Protein AF-A0A2S2PNB1-F1 (afdb_monomer_lite)

Radius of gyration: 22.17 Å; chains: 1; bounding box: 58×46×63 Å

Secondary structure (DSSP, 8-state):
---------HHHHHHHHHHHHHHHHHHHHHHHHHHHHHHTT--HHHHHHHHHHHHHHHHHHHHHHHHHHHHH--HHHHHHHHHHHHHHHHHHGGGPPPP------EEEEESEEEEE-------THHHHHHHH--

pLDDT: mean 72.65, std 14.0, range [42.03, 91.38]

Foldseek 3Di:
DDDDPDPDDPVCVVVVVVVVVVVVVVVVCVVCVLVVCVVLQDDSVVVVVLVVVLVVVVVVVVVVVVVVCVVVVVVPVVVVQLVVLLVVLVVVVVVDDRDPNPQVQPQDDDPDGDTDGPDPDDPCVSSVSSRVRD

InterPro domains:
  IPR011701 Major facilitator superfamily [PF07690] (19-100)
  IPR036259 MFS transporter superfamily [G3DSA:1.20.1250.20] (8-111)
  IPR036259 MFS transporter superfamily [SSF103473] (8-96)
  IPR051717 Major facilitator superfamily MFSD6 [PTHR16172] (7-111)

Organism: Schizaphis graminum (NCBI:txid13262)

Sequence (134 aa):
MFPIHIRINKRTLRMKFHYFLYMGGVASVQGFAPTIAKQLGYSPMVVGSVFTYLSMLSFFVKPIIGIIVDKFRVKRIMFLACVLLCGLTAFALKFVQKIPTEAVANLSCNTTTELHICSINDDIRWVLYYFLLA

Structure (mmCIF, N/CA/C/O backbone):
data_AF-A0A2S2PNB1-F1
#
_entry.id   AF-A0A2S2PNB1-F1
#
loop_
_atom_site.group_PDB
_atom_site.id
_atom_site.type_symbol
_atom_site.label_atom_id
_atom_site.label_alt_id
_atom_site.label_comp_id
_atom_site.label_asym_id
_atom_site.label_entity_id
_atom_site.label_seq_id
_atom_site.pdbx_PDB_ins_code
_atom_site.Cartn_x
_atom_site.Cartn_y
_atom_site.Cartn_z
_atom_site.occupancy
_atom_site.B_iso_or_equiv
_atom_site.auth_seq_id
_atom_site.auth_comp_id
_atom_site.auth_asym_id
_atom_site.auth_atom_id
_atom_site.pdbx_PDB_model_num
ATOM 1 N N . MET A 1 1 ? -15.253 -33.077 26.182 1.00 57.03 1 MET A N 1
ATOM 2 C CA . MET A 1 1 ? -15.612 -32.191 25.054 1.00 57.03 1 MET A CA 1
ATOM 3 C C . MET A 1 1 ? -16.296 -30.967 25.648 1.00 57.03 1 MET A C 1
ATOM 5 O O . MET A 1 1 ? -17.444 -31.063 26.052 1.00 57.03 1 MET A O 1
ATOM 9 N N . PHE A 1 2 ? -15.555 -29.877 25.871 1.00 45.38 2 PHE A N 1
ATOM 10 C CA . PHE A 1 2 ? -16.099 -28.693 26.545 1.00 45.38 2 PHE A CA 1
ATOM 11 C C . PHE A 1 2 ? -17.109 -27.985 25.627 1.00 45.38 2 PHE A C 1
ATOM 13 O O . PHE A 1 2 ? -16.770 -27.720 24.471 1.00 45.38 2 PHE A O 1
ATOM 20 N N . PRO A 1 3 ? -18.336 -27.691 26.094 1.00 62.16 3 PRO A N 1
ATOM 21 C CA . PRO A 1 3 ? -19.336 -27.018 25.279 1.00 62.16 3 PRO A CA 1
ATOM 22 C C . PRO A 1 3 ? -18.912 -25.563 25.074 1.00 62.16 3 PRO A C 1
ATOM 24 O O . PRO A 1 3 ? -18.928 -24.745 25.993 1.00 62.16 3 PRO A O 1
ATOM 27 N N . ILE A 1 4 ? -18.508 -25.238 23.850 1.00 70.06 4 ILE A N 1
ATOM 28 C CA . ILE A 1 4 ? -18.128 -23.884 23.465 1.00 70.06 4 ILE A CA 1
ATOM 29 C C . ILE A 1 4 ? -19.417 -23.068 23.291 1.00 70.06 4 ILE A C 1
ATOM 31 O O . ILE A 1 4 ? -20.074 -23.115 22.252 1.00 70.06 4 ILE A O 1
ATOM 35 N N . HIS A 1 5 ? -19.789 -22.299 24.314 1.00 60.44 5 HIS A N 1
ATOM 36 C CA . HIS A 1 5 ? -20.821 -21.267 24.199 1.00 60.44 5 HIS A CA 1
ATOM 37 C C . HIS A 1 5 ? -20.258 -20.064 23.420 1.00 60.44 5 HIS A C 1
ATOM 39 O O . HIS A 1 5 ? -19.655 -19.149 23.983 1.00 60.44 5 HIS A O 1
ATOM 45 N N . ILE A 1 6 ? -20.441 -20.058 22.098 1.00 71.88 6 ILE A N 1
ATOM 46 C CA . ILE A 1 6 ? -20.056 -18.946 21.217 1.00 71.88 6 ILE A CA 1
ATOM 47 C C . ILE A 1 6 ? -21.040 -17.774 21.394 1.00 71.88 6 ILE A C 1
ATOM 49 O O . ILE A 1 6 ? -22.100 -17.701 20.774 1.00 71.88 6 ILE A O 1
ATOM 53 N N . ARG A 1 7 ? -20.679 -16.806 22.246 1.00 72.12 7 ARG A N 1
ATOM 54 C CA . ARG A 1 7 ? -21.352 -15.496 22.335 1.00 72.12 7 ARG A CA 1
ATOM 55 C C . ARG A 1 7 ? -20.757 -14.545 21.289 1.00 72.12 7 ARG A C 1
ATOM 57 O O . ARG A 1 7 ? -19.764 -13.864 21.536 1.00 72.12 7 ARG A O 1
ATOM 64 N N . ILE A 1 8 ? -21.351 -14.499 20.094 1.00 76.75 8 ILE A N 1
ATOM 65 C CA . ILE A 1 8 ? -20.874 -13.640 18.994 1.00 76.75 8 ILE A CA 1
ATOM 66 C C . ILE A 1 8 ? -21.307 -12.195 19.232 1.00 76.75 8 ILE A C 1
ATOM 68 O O . ILE A 1 8 ? -22.484 -11.849 19.119 1.00 76.75 8 ILE A O 1
ATOM 72 N N . ASN A 1 9 ? -20.342 -11.316 19.489 1.00 79.81 9 ASN A N 1
ATOM 73 C CA . ASN A 1 9 ? -20.599 -9.884 19.516 1.00 79.81 9 ASN A CA 1
ATOM 74 C C . ASN A 1 9 ? -20.713 -9.342 18.078 1.00 79.81 9 ASN A C 1
ATOM 76 O O . ASN A 1 9 ? -19.711 -9.086 17.404 1.00 79.81 9 ASN A O 1
ATOM 80 N N . LYS A 1 10 ? -21.952 -9.153 17.600 1.00 77.44 10 LYS A N 1
ATOM 81 C CA . LYS A 1 10 ? -22.243 -8.673 16.234 1.00 77.44 10 LYS A CA 1
ATOM 82 C C . LYS A 1 10 ? -21.616 -7.302 15.931 1.00 77.44 10 LYS A C 1
ATOM 84 O O . LYS A 1 10 ? -21.363 -6.993 14.767 1.00 77.44 10 LYS A O 1
ATOM 89 N N . ARG A 1 11 ? -21.321 -6.489 16.957 1.00 76.62 11 ARG A N 1
ATOM 90 C CA . ARG A 1 11 ? -20.719 -5.153 16.805 1.00 76.62 11 ARG A CA 1
ATOM 91 C C . ARG A 1 11 ? -19.257 -5.220 16.358 1.00 76.62 11 ARG A C 1
ATOM 93 O O . ARG A 1 11 ? -18.854 -4.488 15.460 1.00 76.62 11 ARG A O 1
ATOM 100 N N . THR A 1 12 ? -18.473 -6.115 16.952 1.00 77.50 12 THR A N 1
ATOM 101 C CA . THR A 1 12 ? -17.058 -6.337 16.610 1.00 77.50 12 THR A CA 1
ATOM 102 C C . THR A 1 12 ? -16.876 -7.278 15.423 1.00 77.50 12 THR A C 1
ATOM 104 O O . THR A 1 12 ? -15.833 -7.233 14.770 1.00 77.50 12 THR A O 1
ATOM 107 N N . LEU A 1 13 ? -17.894 -8.081 15.096 1.00 84.38 13 LEU A N 1
ATOM 108 C CA . LEU A 1 13 ? -17.877 -8.993 13.950 1.00 84.38 13 LEU A CA 1
ATOM 109 C C . LEU A 1 13 ? -17.620 -8.258 12.626 1.00 84.38 13 LEU A C 1
ATOM 111 O O . LEU A 1 13 ? -16.801 -8.701 11.827 1.00 84.38 13 LEU A O 1
ATOM 115 N N . ARG A 1 14 ? -18.256 -7.096 12.422 1.00 80.69 14 ARG A N 1
ATOM 116 C CA . ARG A 1 14 ? -18.107 -6.309 11.187 1.00 80.69 14 ARG A CA 1
ATOM 117 C C . ARG A 1 14 ? -16.671 -5.820 10.969 1.00 80.69 14 ARG A C 1
ATOM 119 O O . ARG A 1 14 ? -16.162 -5.922 9.859 1.00 80.69 14 ARG A O 1
ATOM 126 N N . MET A 1 15 ? -16.008 -5.331 12.022 1.00 82.31 15 MET A N 1
ATOM 127 C CA . MET A 1 15 ? -14.607 -4.896 11.920 1.00 82.31 15 MET A CA 1
ATOM 128 C C . MET A 1 15 ? -13.656 -6.073 11.691 1.00 82.31 15 MET A C 1
ATOM 130 O O . MET A 1 15 ? -12.745 -5.962 10.876 1.00 82.31 15 MET A O 1
ATOM 134 N N . LYS A 1 16 ? -13.892 -7.216 12.349 1.00 85.50 16 LYS A N 1
ATOM 135 C CA . LYS A 1 16 ? -13.096 -8.436 12.134 1.00 85.50 16 LYS A CA 1
ATOM 136 C C . LYS A 1 16 ? -13.205 -8.945 10.699 1.00 85.50 16 LYS A C 1
ATOM 138 O O . LYS A 1 16 ? -12.192 -9.290 10.103 1.00 85.50 16 LYS A O 1
ATOM 143 N N . PHE A 1 17 ? -14.414 -8.955 10.145 1.00 89.44 17 PHE A N 1
ATOM 144 C CA . PHE A 1 17 ? -14.647 -9.386 8.771 1.00 89.44 17 PHE A CA 1
ATOM 145 C C . PHE A 1 17 ? -13.940 -8.482 7.757 1.00 89.44 17 PHE A C 1
ATOM 147 O O . PHE A 1 17 ? -13.259 -8.977 6.865 1.00 89.44 17 PHE A O 1
ATOM 154 N N . HIS A 1 18 ? -14.030 -7.159 7.930 1.00 87.12 18 HIS A N 1
ATOM 155 C CA . HIS A 1 18 ? -13.305 -6.233 7.064 1.00 87.12 18 HIS A CA 1
ATOM 156 C C . HIS A 1 18 ? -11.788 -6.440 7.149 1.00 87.12 18 HIS A C 1
ATOM 158 O O . HIS A 1 18 ? -11.127 -6.508 6.121 1.00 87.12 18 HIS A O 1
ATOM 164 N N . TYR A 1 19 ? -11.241 -6.584 8.359 1.00 86.50 19 TYR A N 1
ATOM 165 C CA . TYR A 1 19 ? -9.810 -6.826 8.546 1.00 86.50 19 TYR A CA 1
ATOM 166 C C . TYR A 1 19 ? -9.355 -8.129 7.876 1.00 86.50 19 TYR A C 1
ATOM 168 O O . TYR A 1 19 ? -8.307 -8.157 7.238 1.00 86.50 19 TYR A O 1
ATOM 176 N N . PHE A 1 20 ? -10.165 -9.187 7.976 1.00 91.38 20 PHE A N 1
ATOM 177 C CA . PHE A 1 20 ? -9.910 -10.461 7.310 1.00 91.38 20 PHE A CA 1
ATOM 178 C C . PHE 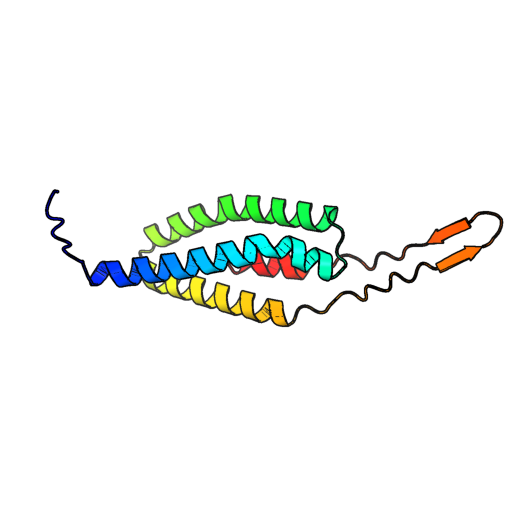A 1 20 ? -9.869 -10.313 5.784 1.00 91.38 20 PHE A C 1
ATOM 180 O O . PHE A 1 20 ? -8.901 -10.739 5.159 1.00 91.38 20 PHE A O 1
ATOM 187 N N . LEU A 1 21 ? -10.875 -9.662 5.191 1.00 90.06 21 LEU A N 1
ATOM 188 C CA . LEU A 1 21 ? -10.913 -9.427 3.745 1.00 90.06 21 LEU A CA 1
ATOM 189 C C . LEU A 1 21 ? -9.758 -8.538 3.272 1.00 90.06 21 LEU A C 1
ATOM 191 O O . LEU A 1 21 ? -9.128 -8.844 2.263 1.00 90.06 21 LEU A O 1
ATOM 195 N N . TYR A 1 22 ? -9.463 -7.463 4.006 1.00 85.06 22 TYR A N 1
ATOM 196 C CA . TYR A 1 22 ? -8.385 -6.539 3.670 1.00 85.06 22 TYR A CA 1
ATOM 197 C C . TYR A 1 22 ? -7.021 -7.234 3.703 1.00 85.06 22 TYR A C 1
ATOM 199 O O . TYR A 1 22 ? -6.288 -7.190 2.719 1.00 85.06 22 TYR A O 1
ATOM 207 N N . MET A 1 23 ? -6.698 -7.933 4.795 1.00 85.44 23 MET A N 1
ATOM 208 C CA . MET A 1 23 ? -5.420 -8.639 4.913 1.00 85.44 23 MET A CA 1
ATOM 209 C C . MET A 1 23 ? -5.307 -9.807 3.931 1.00 85.44 23 MET A C 1
ATOM 211 O O . MET A 1 23 ? -4.232 -10.018 3.376 1.00 85.44 23 MET A O 1
ATOM 215 N N . GLY A 1 24 ? -6.405 -10.522 3.661 1.00 88.06 24 GLY A N 1
ATOM 216 C CA . GLY A 1 24 ? -6.437 -11.559 2.628 1.00 88.06 24 GLY A CA 1
ATOM 217 C C . GLY A 1 24 ? -6.145 -10.998 1.233 1.00 88.06 24 GLY A C 1
ATOM 218 O O . GLY A 1 24 ? -5.322 -11.548 0.501 1.00 88.06 24 GLY A O 1
ATOM 219 N N . GLY A 1 25 ? -6.754 -9.857 0.892 1.00 85.19 25 GLY A N 1
ATOM 220 C CA . GLY A 1 25 ? -6.496 -9.150 -0.362 1.00 85.19 25 GLY A CA 1
ATOM 221 C C . GLY A 1 25 ? -5.047 -8.675 -0.476 1.00 85.19 25 GLY A C 1
ATOM 222 O O . GLY A 1 25 ? -4.366 -9.014 -1.442 1.00 85.19 25 GLY A O 1
ATOM 223 N N . VAL A 1 26 ? -4.542 -7.959 0.532 1.00 82.25 26 VAL A N 1
ATOM 224 C CA . VAL A 1 26 ? -3.165 -7.437 0.542 1.00 82.25 26 VAL A CA 1
ATOM 225 C C . VAL A 1 26 ? -2.136 -8.560 0.425 1.00 82.25 26 VAL A C 1
ATOM 227 O O . VAL A 1 26 ? -1.229 -8.457 -0.398 1.00 82.25 26 VAL A O 1
ATOM 230 N N . ALA A 1 27 ? -2.294 -9.651 1.182 1.00 84.38 27 ALA A N 1
ATOM 231 C CA . ALA A 1 27 ? -1.368 -10.782 1.134 1.00 84.38 27 ALA A CA 1
ATOM 232 C C . ALA A 1 27 ? -1.292 -11.406 -0.267 1.00 84.38 27 ALA A C 1
ATOM 234 O O . ALA A 1 27 ? -0.200 -11.700 -0.754 1.00 84.38 27 ALA A O 1
ATOM 235 N N . SER A 1 28 ? -2.439 -11.555 -0.938 1.00 84.94 28 SER A N 1
ATOM 236 C CA . SER A 1 28 ? -2.475 -12.088 -2.302 1.00 84.94 28 SER A CA 1
ATOM 237 C C . SER A 1 28 ? -1.755 -11.171 -3.297 1.00 84.94 28 SER A C 1
ATOM 239 O O . SER A 1 28 ? -0.892 -11.628 -4.043 1.00 84.94 28 SER A O 1
ATOM 241 N N . VAL A 1 29 ? -2.029 -9.864 -3.264 1.00 80.56 29 VAL A N 1
ATOM 242 C CA . VAL A 1 29 ? -1.404 -8.899 -4.179 1.00 80.56 29 VAL A CA 1
ATOM 243 C C . VAL A 1 29 ? 0.098 -8.810 -3.929 1.00 80.56 29 VAL A C 1
ATOM 245 O O . VAL A 1 29 ? 0.878 -8.883 -4.873 1.00 80.56 29 VAL A O 1
ATOM 248 N N . GLN A 1 30 ? 0.520 -8.706 -2.668 1.00 80.00 30 GLN A N 1
ATOM 249 C CA . GLN A 1 30 ? 1.929 -8.553 -2.312 1.00 80.00 30 GLN A CA 1
ATOM 250 C C . GLN A 1 30 ? 2.759 -9.802 -2.652 1.00 80.00 30 GLN A C 1
ATOM 252 O O . GLN A 1 30 ? 3.918 -9.666 -3.040 1.00 80.00 30 GLN A O 1
ATOM 257 N N . GLY A 1 31 ? 2.168 -11.001 -2.578 1.00 82.44 31 GLY A N 1
ATOM 258 C CA . GLY A 1 31 ? 2.829 -12.250 -2.969 1.00 82.44 31 GLY A CA 1
ATOM 259 C C . GLY A 1 31 ? 3.054 -12.389 -4.479 1.00 82.44 31 GLY A C 1
ATOM 260 O O . GLY A 1 31 ? 4.103 -12.874 -4.900 1.00 82.44 31 GLY A O 1
ATOM 261 N N . PHE A 1 32 ? 2.104 -11.933 -5.303 1.00 83.81 32 PHE A N 1
ATOM 262 C CA . PHE A 1 32 ? 2.195 -12.029 -6.769 1.00 83.81 32 PHE A CA 1
ATOM 263 C C . PHE A 1 32 ? 2.754 -10.769 -7.447 1.00 83.81 32 PHE A C 1
ATOM 265 O O . PHE A 1 32 ? 3.083 -10.795 -8.629 1.00 83.81 32 PHE A O 1
ATOM 272 N N . ALA A 1 33 ? 2.917 -9.657 -6.733 1.00 79.50 33 ALA A N 1
ATOM 273 C CA . ALA A 1 33 ? 3.481 -8.438 -7.304 1.00 79.50 33 ALA A CA 1
ATOM 274 C C . ALA A 1 33 ? 4.872 -8.617 -7.965 1.00 79.50 33 ALA A C 1
ATOM 276 O O . ALA A 1 33 ? 5.039 -8.135 -9.089 1.00 79.50 33 ALA A O 1
ATOM 277 N N . PRO A 1 34 ? 5.860 -9.329 -7.376 1.00 78.00 34 PRO A N 1
ATOM 278 C CA . PRO A 1 34 ? 7.157 -9.522 -8.031 1.00 78.00 34 PRO A CA 1
ATOM 279 C C . PRO A 1 34 ? 7.075 -10.419 -9.275 1.00 78.00 34 PRO A C 1
ATOM 281 O O . PRO A 1 34 ? 7.824 -10.212 -10.231 1.00 78.00 34 PRO A O 1
ATOM 284 N N . THR A 1 35 ? 6.156 -11.390 -9.311 1.00 82.69 35 THR A N 1
ATOM 285 C CA . THR A 1 35 ? 5.969 -12.237 -10.498 1.00 82.69 35 THR A CA 1
ATOM 286 C C . THR A 1 35 ? 5.297 -11.463 -11.628 1.00 82.69 35 THR A C 1
ATOM 288 O O . THR A 1 35 ? 5.739 -11.569 -12.771 1.00 82.69 35 THR A O 1
ATOM 291 N N . ILE A 1 36 ? 4.316 -10.612 -11.314 1.00 79.31 36 ILE A N 1
ATOM 292 C CA . ILE A 1 36 ? 3.680 -9.705 -12.281 1.00 79.31 36 ILE A CA 1
ATOM 293 C C . ILE A 1 36 ? 4.705 -8.707 -12.841 1.00 79.31 36 ILE A C 1
ATOM 295 O O . ILE A 1 36 ? 4.767 -8.511 -14.053 1.00 79.31 36 ILE A O 1
ATOM 299 N N . ALA A 1 37 ? 5.558 -8.125 -11.991 1.00 75.69 37 ALA A N 1
ATOM 300 C CA . ALA A 1 37 ? 6.624 -7.219 -12.425 1.00 75.69 37 ALA A CA 1
ATOM 301 C C . ALA A 1 37 ? 7.612 -7.903 -13.385 1.00 75.69 37 ALA A C 1
ATOM 303 O O . ALA A 1 37 ? 7.999 -7.325 -14.401 1.00 75.69 37 ALA A O 1
ATOM 304 N N . LYS A 1 38 ? 7.953 -9.170 -13.126 1.00 75.56 38 LYS A N 1
ATOM 305 C CA . LYS A 1 38 ? 8.781 -9.968 -14.038 1.00 75.56 38 LYS A CA 1
ATOM 306 C C . LYS A 1 38 ? 8.090 -10.208 -15.385 1.00 75.56 38 LYS A C 1
ATOM 308 O O . LYS A 1 38 ? 8.736 -10.107 -16.421 1.00 75.56 38 LYS A O 1
ATOM 313 N N . GLN A 1 39 ? 6.784 -10.491 -15.389 1.00 79.81 39 GLN A N 1
ATOM 314 C CA . GLN A 1 39 ? 6.003 -10.656 -16.627 1.00 79.81 39 GLN A CA 1
ATOM 315 C C . GLN A 1 39 ? 5.875 -9.359 -17.444 1.00 79.81 39 GLN A C 1
ATOM 317 O O . GLN A 1 39 ? 5.588 -9.420 -18.635 1.00 79.81 39 GLN A O 1
ATOM 322 N N . LEU A 1 40 ? 6.083 -8.199 -16.818 1.00 71.12 40 LEU A N 1
ATOM 323 C CA . LEU A 1 40 ? 6.092 -6.882 -17.461 1.00 71.12 40 LEU A CA 1
ATOM 324 C C . LEU A 1 40 ? 7.461 -6.501 -18.057 1.00 71.12 40 LEU A C 1
ATOM 326 O O . LEU A 1 40 ? 7.557 -5.451 -18.683 1.00 71.12 40 LEU A O 1
ATOM 330 N N . GLY A 1 41 ? 8.497 -7.330 -17.876 1.00 69.94 41 GLY A N 1
ATOM 331 C CA . GLY A 1 41 ? 9.843 -7.092 -18.411 1.00 69.94 41 GLY A CA 1
ATOM 332 C C . GLY A 1 41 ? 10.783 -6.313 -17.483 1.00 69.94 41 GLY A C 1
ATOM 333 O O . GLY A 1 41 ? 11.883 -5.965 -17.901 1.00 69.94 41 GLY A O 1
ATOM 334 N N . TYR A 1 42 ? 10.397 -6.053 -16.228 1.00 71.19 42 TYR A N 1
ATOM 335 C CA . TYR A 1 42 ? 11.257 -5.343 -15.275 1.00 71.19 42 TYR A CA 1
ATOM 336 C C . TYR A 1 42 ? 12.399 -6.222 -14.744 1.00 71.19 42 TYR A C 1
ATOM 338 O O . TYR A 1 42 ? 12.218 -7.404 -14.435 1.00 71.19 42 TYR A O 1
ATOM 346 N N . SER A 1 43 ? 13.574 -5.611 -14.559 1.00 77.62 43 SER A N 1
ATOM 347 C CA . SER A 1 43 ? 14.740 -6.266 -13.957 1.00 77.62 43 SER A CA 1
ATOM 348 C C . SER A 1 43 ? 14.509 -6.593 -12.469 1.00 77.62 43 SER A C 1
ATOM 350 O O . SER A 1 43 ? 14.039 -5.734 -11.715 1.00 77.62 43 SER A O 1
ATOM 352 N N . PRO A 1 44 ? 14.891 -7.795 -11.988 1.00 76.31 44 PRO A N 1
ATOM 353 C CA . PRO A 1 44 ? 14.671 -8.206 -10.599 1.00 76.31 44 PRO A CA 1
ATOM 354 C C . PRO A 1 44 ? 15.412 -7.332 -9.573 1.00 76.31 44 PRO A C 1
ATOM 356 O O . PRO A 1 44 ? 14.925 -7.171 -8.455 1.00 76.31 44 PRO A O 1
ATOM 359 N N . MET A 1 45 ? 16.552 -6.736 -9.941 1.00 77.62 45 MET A N 1
ATOM 360 C CA . MET A 1 45 ? 17.317 -5.845 -9.054 1.00 77.62 45 MET A CA 1
ATOM 361 C C . MET A 1 45 ? 16.580 -4.527 -8.782 1.00 77.62 45 MET A C 1
ATOM 363 O O . MET A 1 45 ? 16.551 -4.054 -7.643 1.00 77.62 45 MET A O 1
ATOM 367 N N . VAL A 1 46 ? 15.934 -3.963 -9.808 1.00 74.69 46 VAL A N 1
ATOM 368 C CA . VAL A 1 46 ? 15.145 -2.727 -9.689 1.00 74.69 46 VAL A CA 1
ATOM 369 C C . VAL A 1 46 ? 13.901 -2.997 -8.847 1.00 74.69 46 VAL A C 1
ATOM 371 O O . VAL A 1 46 ? 13.640 -2.286 -7.877 1.00 74.69 46 VAL A O 1
ATOM 374 N N . VAL A 1 47 ? 13.191 -4.091 -9.141 1.00 78.00 47 VAL A N 1
ATOM 375 C CA . VAL A 1 47 ? 12.013 -4.515 -8.372 1.00 78.00 47 VAL A CA 1
ATOM 376 C C . VAL A 1 47 ? 12.375 -4.722 -6.895 1.00 78.00 47 VAL A C 1
ATOM 378 O O . VAL A 1 47 ? 11.731 -4.143 -6.022 1.00 78.00 47 VAL A O 1
ATOM 381 N N . GLY A 1 48 ? 13.438 -5.473 -6.593 1.00 80.50 48 GLY A N 1
ATOM 382 C CA . GLY A 1 48 ? 13.872 -5.732 -5.213 1.00 80.50 48 GLY A CA 1
ATOM 383 C C . GLY A 1 48 ? 14.233 -4.464 -4.430 1.00 80.50 48 GLY A C 1
ATOM 384 O O . GLY A 1 48 ? 13.827 -4.306 -3.274 1.00 80.50 48 GLY A O 1
ATOM 385 N N . SER A 1 49 ? 14.934 -3.529 -5.074 1.00 79.25 49 SER A N 1
ATOM 386 C CA . SER A 1 49 ? 15.283 -2.233 -4.478 1.00 79.25 49 SER A CA 1
ATOM 387 C C . SER A 1 49 ? 14.030 -1.441 -4.104 1.00 79.25 49 SER A C 1
ATOM 389 O O . SER A 1 49 ? 13.889 -0.990 -2.966 1.00 79.25 49 SER A O 1
ATOM 391 N N . VAL A 1 50 ? 13.069 -1.347 -5.026 1.00 78.38 50 VAL A N 1
ATOM 392 C CA . VAL A 1 50 ? 11.808 -0.628 -4.806 1.00 78.38 50 VAL A CA 1
ATOM 393 C C . VAL A 1 50 ? 11.012 -1.243 -3.651 1.00 78.38 50 VAL A C 1
ATOM 395 O O . VAL A 1 50 ? 10.618 -0.520 -2.737 1.00 78.38 50 VAL A O 1
ATOM 398 N N . PHE A 1 51 ? 10.840 -2.568 -3.615 1.00 77.44 51 PHE A N 1
ATOM 399 C CA . PHE A 1 51 ? 10.139 -3.248 -2.512 1.00 77.44 51 PHE A CA 1
ATOM 400 C C . PHE A 1 51 ? 10.794 -3.023 -1.141 1.00 77.44 51 PHE A C 1
ATOM 402 O O . PHE A 1 51 ? 10.096 -2.949 -0.123 1.00 77.44 51 PHE A O 1
ATOM 409 N N . THR A 1 52 ? 12.117 -2.872 -1.107 1.00 83.94 52 THR A N 1
ATOM 410 C CA . THR A 1 52 ? 12.863 -2.597 0.126 1.00 83.94 52 THR A CA 1
ATOM 411 C C . THR A 1 52 ? 12.603 -1.178 0.627 1.00 83.94 52 THR A C 1
ATOM 413 O O . THR A 1 52 ? 12.213 -1.004 1.784 1.00 83.94 52 THR A O 1
ATOM 416 N N . TYR A 1 53 ? 12.728 -0.171 -0.245 1.00 81.06 53 TYR A N 1
ATOM 417 C CA . TYR A 1 53 ? 12.400 1.215 0.109 1.00 81.06 53 TYR A CA 1
ATOM 418 C C . TYR A 1 53 ? 10.945 1.344 0.571 1.00 81.06 53 TYR A C 1
ATOM 420 O O . TYR A 1 53 ? 10.679 1.920 1.626 1.00 81.06 53 TYR A O 1
ATOM 428 N N . LEU A 1 54 ? 10.011 0.727 -0.155 1.00 76.50 54 LEU A N 1
ATOM 429 C CA . LEU A 1 54 ? 8.596 0.689 0.218 1.00 76.50 54 LEU A CA 1
ATOM 430 C C . LEU A 1 54 ? 8.371 0.117 1.621 1.00 76.50 54 LEU A C 1
ATOM 432 O O . LEU A 1 54 ? 7.596 0.667 2.408 1.00 76.50 54 LEU A O 1
ATOM 436 N N . SER A 1 55 ? 9.058 -0.976 1.953 1.00 81.69 55 SER A N 1
ATOM 437 C CA . SER A 1 55 ? 8.938 -1.618 3.264 1.00 81.69 55 SER A CA 1
ATOM 438 C C . SER A 1 55 ? 9.486 -0.733 4.383 1.00 81.69 55 SER A C 1
ATOM 440 O O . SER A 1 55 ? 8.870 -0.647 5.448 1.00 81.69 55 SER A O 1
ATOM 442 N N . MET A 1 56 ? 10.591 -0.021 4.140 1.00 85.94 56 MET A N 1
ATOM 443 C CA . MET A 1 56 ? 11.131 0.927 5.115 1.00 85.94 56 MET A CA 1
ATOM 444 C C . MET A 1 56 ? 10.176 2.092 5.362 1.00 85.94 56 MET A C 1
ATOM 446 O O . MET A 1 56 ? 9.872 2.379 6.518 1.00 85.94 56 MET A O 1
ATOM 450 N N . LEU A 1 57 ? 9.639 2.737 4.321 1.00 81.75 57 LEU A N 1
ATOM 451 C CA . LEU A 1 57 ? 8.680 3.819 4.555 1.00 81.75 57 LEU A CA 1
ATOM 452 C C . LEU A 1 57 ? 7.393 3.309 5.231 1.00 81.75 57 LEU A C 1
ATOM 454 O O . LEU A 1 57 ? 6.889 3.962 6.146 1.00 81.75 57 LEU A O 1
ATOM 458 N N . SER A 1 58 ? 6.897 2.124 4.852 1.00 78.44 58 SER A N 1
ATOM 459 C CA . SER A 1 58 ? 5.724 1.482 5.480 1.00 78.44 58 SER A CA 1
ATOM 460 C C . SER A 1 58 ? 5.879 1.348 6.988 1.00 78.44 58 SER A C 1
ATOM 462 O O . SER A 1 58 ? 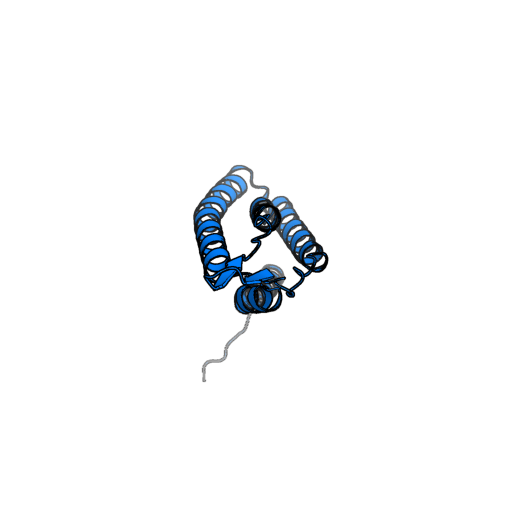4.908 1.482 7.737 1.00 78.44 58 SER A O 1
ATOM 464 N N . PHE A 1 59 ? 7.100 1.064 7.430 1.00 84.50 59 PHE A N 1
ATOM 465 C CA . PHE A 1 59 ? 7.424 0.898 8.834 1.00 84.50 59 PHE A CA 1
ATOM 466 C C . PHE A 1 59 ? 7.275 2.206 9.624 1.00 84.50 59 PHE A C 1
ATOM 468 O O . PHE A 1 59 ? 6.770 2.173 10.743 1.00 84.50 59 PHE A O 1
ATOM 475 N N . PHE A 1 60 ? 7.631 3.354 9.037 1.00 87.00 60 PHE A N 1
ATOM 476 C CA . PHE A 1 60 ? 7.527 4.663 9.697 1.00 87.00 60 PHE A CA 1
ATOM 477 C C . PHE A 1 60 ? 6.144 5.305 9.568 1.00 87.00 60 PHE A C 1
ATOM 479 O O . PHE A 1 60 ? 5.644 5.903 10.519 1.00 87.00 60 PHE A O 1
ATOM 486 N N . VAL A 1 61 ? 5.495 5.178 8.413 1.00 84.12 61 VAL A N 1
ATOM 487 C CA . VAL A 1 61 ? 4.216 5.852 8.143 1.00 84.12 61 VAL A CA 1
ATOM 488 C C . VAL A 1 61 ? 3.099 5.321 9.048 1.00 84.12 61 VAL A C 1
ATOM 490 O O . VAL A 1 61 ? 2.348 6.102 9.630 1.00 84.12 61 VAL A O 1
ATOM 493 N N . LYS A 1 62 ? 3.022 4.001 9.253 1.00 81.88 62 LYS A N 1
ATOM 494 C CA . LYS A 1 62 ? 1.988 3.360 10.087 1.00 81.88 62 LYS A CA 1
ATOM 495 C C . LYS A 1 62 ? 1.928 3.879 11.534 1.00 81.88 62 LYS A C 1
ATOM 497 O O . LYS A 1 62 ? 0.829 4.233 11.967 1.00 81.88 62 LYS A O 1
ATOM 502 N N . PRO A 1 63 ? 3.036 3.945 12.302 1.00 88.44 63 PRO A N 1
ATOM 503 C CA . PRO A 1 63 ? 3.001 4.491 13.655 1.00 88.44 63 PRO A CA 1
ATOM 504 C C . PRO A 1 63 ? 2.695 5.991 13.668 1.00 88.44 63 PRO A C 1
ATOM 506 O O . PRO A 1 63 ? 1.921 6.425 14.517 1.00 88.44 63 PRO A O 1
ATOM 509 N N . ILE A 1 64 ? 3.213 6.774 12.713 1.00 89.12 64 ILE A N 1
ATOM 510 C CA . ILE A 1 64 ? 2.924 8.216 12.623 1.00 89.12 64 ILE A CA 1
ATOM 511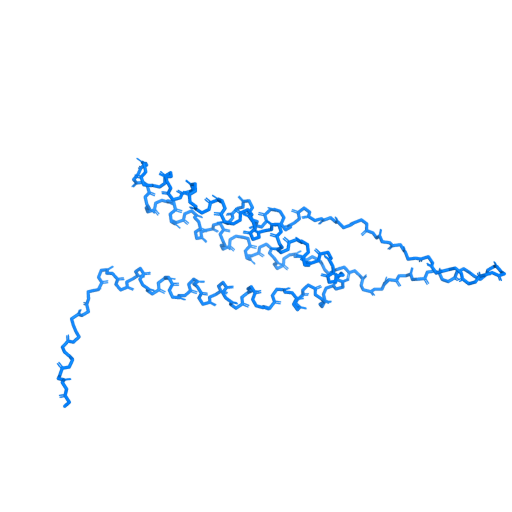 C C . ILE A 1 64 ? 1.422 8.444 12.424 1.00 89.12 64 ILE A C 1
ATOM 513 O O . ILE A 1 64 ? 0.787 9.174 13.186 1.00 89.12 64 ILE A O 1
ATOM 517 N N . ILE A 1 65 ? 0.835 7.759 11.444 1.00 86.38 65 ILE A N 1
ATOM 518 C CA . ILE A 1 65 ? -0.600 7.798 11.168 1.00 86.38 65 ILE A CA 1
ATOM 519 C C . ILE A 1 65 ? -1.400 7.314 12.388 1.00 86.38 65 ILE A C 1
ATOM 521 O O . ILE A 1 65 ? -2.390 7.939 12.766 1.00 86.38 65 ILE A O 1
ATOM 525 N N . GLY A 1 66 ? -0.953 6.247 13.055 1.00 86.50 66 GLY A N 1
ATOM 526 C CA . GLY A 1 66 ? -1.579 5.730 14.273 1.00 86.50 66 GLY A CA 1
ATOM 527 C C . GLY A 1 66 ? -1.626 6.755 15.412 1.00 86.50 66 GLY A C 1
ATOM 528 O O . GLY A 1 66 ? -2.679 6.938 16.025 1.00 86.50 66 GLY A O 1
ATOM 529 N N . ILE A 1 67 ? -0.525 7.476 15.646 1.00 90.19 67 ILE A N 1
ATOM 530 C CA . ILE A 1 67 ? -0.450 8.550 16.650 1.00 90.19 67 ILE A CA 1
ATOM 531 C C . ILE A 1 67 ? -1.419 9.686 16.296 1.00 90.19 67 ILE A C 1
ATOM 533 O O . ILE A 1 67 ? -2.126 10.194 17.169 1.00 90.19 67 ILE A O 1
ATOM 537 N N . ILE A 1 68 ? -1.498 10.066 15.018 1.00 88.50 68 ILE A N 1
ATOM 538 C CA . ILE A 1 68 ? -2.414 11.112 14.543 1.00 88.50 68 ILE A CA 1
ATOM 539 C C . ILE A 1 68 ? -3.875 10.695 14.778 1.00 88.50 68 ILE A C 1
ATOM 541 O O . ILE A 1 68 ? -4.648 11.466 15.351 1.00 88.50 68 ILE A O 1
ATOM 545 N N . VAL A 1 69 ? -4.262 9.469 14.411 1.00 89.38 69 VAL A N 1
ATOM 546 C CA . VAL A 1 69 ? -5.629 8.957 14.646 1.00 89.38 69 VAL A CA 1
ATOM 547 C C . VAL A 1 69 ? -6.019 9.047 16.101 1.00 89.38 69 VAL A C 1
ATOM 549 O O . VAL A 1 69 ? -7.151 9.428 16.417 1.00 89.38 69 VAL A O 1
ATOM 552 N N . ASP A 1 70 ? -5.109 8.626 16.973 1.00 87.62 70 ASP A N 1
ATOM 553 C CA . ASP A 1 70 ? -5.408 8.520 18.386 1.00 87.62 70 ASP A CA 1
ATOM 554 C C . ASP A 1 70 ? -5.532 9.909 19.019 1.00 87.62 70 ASP A C 1
ATOM 556 O O . ASP A 1 70 ? -6.494 10.174 19.745 1.00 87.62 70 ASP A O 1
ATOM 560 N N . LYS A 1 71 ? -4.660 10.846 18.619 1.00 90.81 71 LYS A N 1
ATOM 561 C CA . LYS A 1 71 ? -4.698 12.240 19.078 1.00 90.81 71 LYS A CA 1
ATOM 562 C C . LYS A 1 71 ? -5.958 12.983 18.627 1.00 90.81 71 LYS A C 1
ATOM 564 O O . LYS A 1 71 ? -6.570 13.682 19.431 1.00 90.81 71 LYS A O 1
ATOM 569 N N . PHE A 1 72 ? -6.376 12.821 17.371 1.00 86.00 72 PHE A N 1
ATOM 570 C CA . PHE A 1 72 ? -7.535 13.536 16.815 1.00 86.00 72 PHE A CA 1
ATOM 571 C C . PHE A 1 72 ? -8.871 12.790 16.994 1.00 86.00 72 PHE A C 1
ATOM 573 O O . PHE A 1 72 ? -9.925 13.333 16.673 1.00 86.00 72 PHE A O 1
ATOM 580 N N . ARG A 1 73 ? -8.868 11.547 17.501 1.00 83.31 73 ARG A N 1
ATOM 581 C CA . ARG A 1 73 ? -10.055 10.675 17.672 1.00 83.31 73 ARG A CA 1
ATOM 582 C C . ARG A 1 73 ? -10.893 10.454 16.395 1.00 83.31 73 ARG A C 1
ATOM 584 O O . ARG A 1 73 ? -12.010 9.942 16.469 1.00 83.31 73 ARG A O 1
ATOM 591 N N . VAL A 1 74 ? -10.347 10.723 15.208 1.00 84.75 74 VAL A N 1
ATOM 592 C CA . VAL A 1 74 ? -11.025 10.631 13.892 1.00 84.75 74 VAL A CA 1
ATOM 593 C C . VAL A 1 74 ? -11.006 9.223 13.273 1.00 84.75 74 VAL A C 1
ATOM 595 O O . VAL A 1 74 ? -10.961 9.046 12.056 1.00 84.75 74 VAL A O 1
ATOM 598 N N . LYS A 1 75 ? -11.095 8.189 14.115 1.00 82.88 75 LYS A N 1
ATOM 599 C CA . LYS A 1 75 ? -10.887 6.768 13.764 1.00 82.88 75 LYS A CA 1
ATOM 600 C C . LYS A 1 75 ? -11.708 6.311 12.552 1.00 82.88 75 LYS A C 1
ATOM 602 O O . LYS A 1 75 ? -11.214 5.583 11.702 1.00 82.88 75 LYS A O 1
ATOM 607 N N . ARG A 1 76 ? -12.969 6.751 12.465 1.00 82.31 76 ARG A N 1
ATOM 608 C CA . ARG A 1 76 ? -13.914 6.331 11.417 1.00 82.31 76 ARG A CA 1
ATOM 609 C C . ARG A 1 76 ? -13.637 6.982 10.063 1.00 82.31 76 ARG A C 1
ATOM 611 O O . ARG A 1 76 ? -13.710 6.296 9.050 1.00 82.31 76 ARG A O 1
ATOM 618 N N . ILE A 1 77 ? -13.348 8.283 10.054 1.00 85.25 77 ILE A N 1
ATOM 619 C CA . ILE A 1 77 ? -13.087 9.041 8.821 1.00 85.25 77 ILE A CA 1
ATOM 620 C C . ILE A 1 77 ? -11.778 8.561 8.216 1.00 85.25 77 ILE A C 1
ATOM 622 O O . ILE A 1 77 ? -11.723 8.248 7.033 1.00 85.25 77 ILE A O 1
ATOM 626 N N . MET A 1 78 ? -10.750 8.428 9.051 1.00 85.38 78 MET A N 1
ATOM 627 C CA . MET A 1 78 ? -9.437 8.047 8.565 1.00 85.38 78 MET A CA 1
ATOM 628 C C . MET A 1 78 ? -9.401 6.597 8.074 1.00 85.38 78 MET A C 1
ATOM 630 O O . MET A 1 78 ? -8.819 6.318 7.035 1.00 85.38 78 MET A O 1
ATOM 634 N N . PHE A 1 79 ? -10.118 5.691 8.746 1.00 83.75 79 PHE A N 1
ATOM 635 C CA . PHE A 1 79 ? -10.311 4.329 8.252 1.00 83.75 79 PHE A CA 1
ATOM 636 C C . PHE A 1 79 ? -10.997 4.296 6.878 1.00 83.75 79 PHE A C 1
ATOM 638 O O . PHE A 1 79 ? -10.555 3.574 5.989 1.00 83.75 79 PHE A O 1
ATOM 645 N N . LEU A 1 80 ? -12.052 5.094 6.683 1.00 85.81 80 LEU A N 1
ATOM 646 C CA . LEU A 1 80 ? -12.756 5.154 5.401 1.00 85.81 80 LEU A CA 1
ATOM 647 C C . LEU A 1 80 ? -11.870 5.748 4.295 1.00 85.81 80 LEU A C 1
ATOM 649 O O . LEU A 1 80 ? -11.867 5.230 3.181 1.00 85.81 80 LEU A O 1
ATOM 653 N N . ALA A 1 81 ? -11.094 6.787 4.615 1.00 86.75 81 ALA A N 1
ATOM 654 C CA . ALA A 1 81 ? -10.144 7.400 3.694 1.00 86.75 81 ALA A CA 1
ATOM 655 C C . ALA A 1 81 ? -9.071 6.400 3.240 1.00 86.75 81 ALA A C 1
ATOM 657 O O . ALA A 1 81 ? -8.891 6.229 2.039 1.00 86.75 81 ALA A O 1
ATOM 658 N N . CYS A 1 82 ? -8.434 5.673 4.166 1.00 82.81 82 CYS A N 1
ATOM 659 C CA . CYS A 1 82 ? -7.434 4.655 3.824 1.00 82.81 82 CYS A CA 1
ATOM 660 C C . CYS A 1 82 ? -8.011 3.562 2.911 1.00 82.81 82 CYS A C 1
ATOM 662 O O . CYS A 1 82 ? -7.390 3.196 1.921 1.00 82.81 82 CYS A O 1
ATOM 664 N N . VAL A 1 83 ? -9.223 3.066 3.191 1.00 84.75 83 VAL A N 1
ATOM 665 C CA . VAL A 1 83 ? -9.860 2.035 2.351 1.00 84.75 83 VAL A CA 1
ATOM 666 C C . VAL A 1 83 ? -10.156 2.555 0.941 1.00 84.75 83 VAL A C 1
ATOM 668 O O . VAL A 1 83 ? -9.920 1.839 -0.032 1.00 84.75 83 VAL A O 1
ATOM 671 N N . LEU A 1 84 ? -10.653 3.790 0.815 1.00 86.06 84 LEU A N 1
ATOM 672 C CA . LEU A 1 84 ? -10.918 4.407 -0.488 1.00 86.06 84 LEU A CA 1
ATOM 673 C C . LEU A 1 84 ? -9.630 4.633 -1.278 1.00 86.06 84 LEU A C 1
ATOM 675 O O . LEU A 1 84 ? -9.590 4.319 -2.466 1.00 86.06 84 LEU A O 1
ATOM 679 N N . LEU A 1 85 ? -8.580 5.123 -0.620 1.00 82.19 85 LEU A N 1
ATOM 680 C CA . LEU A 1 85 ? -7.282 5.337 -1.247 1.00 82.19 85 LEU A CA 1
ATOM 681 C C . LEU A 1 85 ? -6.667 4.012 -1.724 1.00 82.19 85 LEU A C 1
ATOM 683 O O . LEU A 1 85 ? -6.294 3.919 -2.890 1.00 82.19 85 LEU A O 1
ATOM 687 N N . CYS A 1 86 ? -6.669 2.963 -0.891 1.00 78.75 86 CYS A N 1
ATOM 688 C CA . CYS A 1 86 ? -6.216 1.622 -1.286 1.00 78.75 86 CYS A CA 1
ATOM 689 C C . CYS A 1 86 ? -7.014 1.047 -2.469 1.00 78.75 86 CYS A C 1
ATOM 691 O O . CYS A 1 86 ? -6.459 0.361 -3.327 1.00 78.75 86 CYS A O 1
ATOM 693 N N . GLY A 1 87 ? -8.324 1.305 -2.530 1.00 81.00 87 GLY A N 1
ATOM 694 C CA . GLY A 1 87 ? -9.153 0.899 -3.665 1.00 81.00 87 GLY A CA 1
ATOM 695 C C . GLY A 1 87 ? -8.795 1.650 -4.950 1.00 81.00 87 GLY A C 1
ATOM 696 O O . GLY A 1 87 ? -8.697 1.042 -6.017 1.00 81.00 87 GLY A O 1
ATOM 697 N N . LEU A 1 88 ? -8.558 2.959 -4.844 1.00 82.88 88 LEU A N 1
ATOM 698 C CA . LEU A 1 88 ? -8.209 3.816 -5.975 1.00 82.88 88 LEU A CA 1
ATOM 699 C C . LEU A 1 88 ? -6.834 3.458 -6.556 1.00 82.88 88 LEU A C 1
ATOM 701 O O . LEU A 1 88 ? -6.677 3.396 -7.775 1.00 82.88 88 LEU A O 1
ATOM 705 N N . THR A 1 89 ? -5.854 3.161 -5.700 1.00 73.12 89 THR A N 1
ATOM 706 C CA . THR A 1 89 ? -4.523 2.719 -6.137 1.00 73.12 89 THR A CA 1
ATOM 707 C C . THR A 1 89 ? -4.594 1.346 -6.806 1.00 73.12 89 THR A C 1
ATOM 709 O O . THR A 1 89 ? -4.094 1.187 -7.920 1.00 73.12 89 THR A O 1
ATOM 712 N N . ALA A 1 90 ? -5.309 0.380 -6.220 1.00 75.38 90 ALA A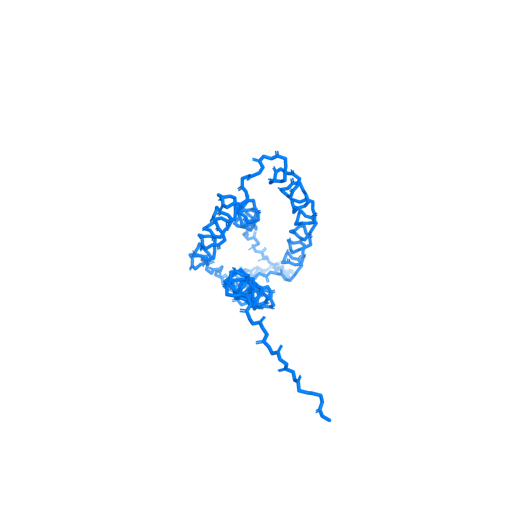 N 1
ATOM 713 C CA . ALA A 1 90 ? -5.509 -0.935 -6.836 1.00 75.38 90 ALA A CA 1
ATOM 714 C C . ALA A 1 90 ? -6.183 -0.853 -8.215 1.00 75.38 90 ALA A C 1
ATOM 716 O O . ALA A 1 90 ? -5.848 -1.622 -9.120 1.00 75.38 90 ALA A O 1
ATOM 717 N N . PHE A 1 91 ? -7.100 0.099 -8.397 1.00 80.50 91 PHE A N 1
ATOM 718 C CA . PHE A 1 91 ? -7.695 0.390 -9.697 1.00 80.50 91 PHE A CA 1
ATOM 719 C C . PHE A 1 91 ? -6.674 0.996 -10.671 1.00 80.50 91 PHE A C 1
ATOM 721 O O . PHE A 1 91 ? -6.581 0.548 -11.814 1.00 80.50 91 PHE A O 1
ATOM 728 N N . ALA A 1 92 ? -5.849 1.942 -10.214 1.00 75.88 92 ALA A N 1
ATOM 729 C CA . ALA A 1 92 ? -4.800 2.559 -11.024 1.00 75.88 92 ALA A CA 1
ATOM 730 C C . ALA A 1 92 ? -3.759 1.547 -11.544 1.00 75.88 92 ALA A C 1
ATOM 732 O O . ALA A 1 92 ? -3.294 1.699 -12.672 1.00 75.88 92 ALA A O 1
ATOM 733 N N . LEU A 1 93 ? -3.452 0.465 -10.807 1.00 71.19 93 LEU A N 1
ATOM 734 C CA . LEU A 1 93 ? -2.558 -0.598 -11.312 1.00 71.19 93 LEU A CA 1
ATOM 735 C C . LEU A 1 93 ? -3.043 -1.233 -12.613 1.00 71.19 93 LEU A C 1
ATOM 737 O O . LEU A 1 93 ? -2.226 -1.712 -13.396 1.00 71.19 93 LEU A O 1
ATOM 741 N N . LYS A 1 94 ? -4.356 -1.276 -12.858 1.00 72.50 94 LYS A N 1
ATOM 742 C CA . LYS A 1 94 ? -4.887 -1.852 -14.100 1.00 72.50 94 LYS A CA 1
ATOM 743 C C . LYS A 1 94 ? -4.506 -1.032 -15.331 1.00 72.50 94 LYS A C 1
ATOM 745 O O . LYS A 1 94 ? -4.471 -1.593 -16.420 1.00 72.50 94 LYS A O 1
ATOM 750 N N . PHE A 1 95 ? -4.193 0.250 -15.155 1.00 73.56 95 PHE A N 1
ATOM 751 C CA . PHE A 1 95 ? -3.761 1.144 -16.228 1.00 73.56 95 PHE A CA 1
ATOM 752 C C . PHE A 1 95 ? -2.249 1.113 -16.474 1.00 73.56 95 PHE A C 1
ATOM 754 O O . PHE A 1 95 ? -1.783 1.799 -17.382 1.00 73.56 95 PHE A O 1
ATOM 761 N N . VAL A 1 96 ? -1.475 0.333 -15.705 1.00 68.69 96 VAL A N 1
ATOM 762 C CA . VAL A 1 96 ? -0.030 0.223 -15.933 1.00 68.69 96 VAL A CA 1
ATOM 763 C C . VAL A 1 96 ? 0.215 -0.390 -17.315 1.00 68.69 96 VAL A C 1
ATOM 765 O O . VAL A 1 96 ? -0.245 -1.490 -17.630 1.00 68.69 96 VAL A O 1
ATOM 768 N N . GLN A 1 97 ? 0.906 0.362 -18.169 1.00 58.19 97 GLN A N 1
ATOM 769 C CA . GLN A 1 97 ? 1.250 -0.087 -19.511 1.00 58.19 97 GLN A CA 1
ATOM 770 C C . GLN A 1 97 ? 2.397 -1.095 -19.429 1.00 58.19 97 GLN A C 1
ATOM 772 O O . GLN A 1 97 ? 3.315 -0.953 -18.621 1.00 58.19 97 GLN A O 1
ATOM 777 N N . LYS A 1 98 ? 2.336 -2.137 -20.262 1.00 58.41 98 LYS A N 1
ATOM 778 C CA . LYS A 1 98 ? 3.428 -3.105 -20.377 1.00 58.41 98 LYS A CA 1
ATOM 779 C C . LYS A 1 98 ? 4.621 -2.416 -21.033 1.00 58.41 98 LYS A C 1
ATOM 781 O O . LYS A 1 98 ? 4.441 -1.759 -22.058 1.00 58.41 98 LYS A O 1
ATOM 786 N N . ILE A 1 99 ? 5.818 -2.589 -20.476 1.00 60.00 99 ILE A N 1
ATOM 787 C CA . ILE A 1 99 ? 7.040 -2.202 -21.182 1.00 60.00 99 ILE A CA 1
ATOM 788 C C . ILE A 1 99 ? 7.131 -3.101 -22.423 1.00 60.00 99 ILE A C 1
ATOM 790 O O . ILE A 1 99 ? 6.923 -4.314 -22.291 1.00 60.00 99 ILE A O 1
ATOM 794 N N . PRO A 1 100 ? 7.400 -2.558 -23.626 1.00 54.28 100 PRO A N 1
ATOM 795 C CA . PRO A 1 100 ? 7.681 -3.388 -24.787 1.00 54.28 100 PRO A CA 1
ATOM 796 C C . PRO A 1 100 ? 8.878 -4.284 -24.453 1.00 54.28 100 PRO A C 1
ATOM 798 O O . PRO A 1 100 ? 10.001 -3.825 -24.293 1.00 54.28 100 PRO A O 1
ATOM 801 N N . THR A 1 101 ? 8.605 -5.579 -24.292 1.00 51.78 101 THR A N 1
ATOM 802 C CA . THR A 1 101 ? 9.590 -6.623 -23.957 1.00 51.78 101 THR A CA 1
ATOM 803 C C . THR A 1 101 ? 10.513 -6.945 -25.142 1.00 51.78 101 THR A C 1
ATOM 805 O O . THR A 1 101 ? 11.405 -7.780 -25.042 1.00 51.78 101 THR A O 1
ATOM 808 N N . GLU A 1 102 ? 10.340 -6.240 -26.257 1.00 48.06 102 GLU A N 1
ATOM 809 C CA . GLU A 1 102 ? 11.285 -6.173 -27.362 1.00 48.06 102 GLU A CA 1
ATOM 810 C C . GLU A 1 102 ? 12.423 -5.229 -26.942 1.00 48.06 102 GLU A C 1
ATOM 812 O O . GLU A 1 102 ? 12.468 -4.062 -27.335 1.00 48.06 102 GLU A O 1
ATOM 817 N N . ALA A 1 103 ? 13.332 -5.698 -26.083 1.00 52.53 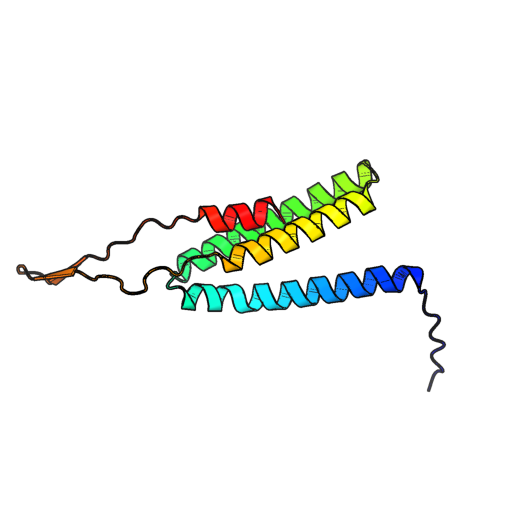103 ALA A N 1
ATOM 818 C CA . ALA A 1 103 ? 14.629 -5.050 -25.952 1.00 52.53 103 ALA A CA 1
ATOM 819 C C . ALA A 1 103 ? 15.274 -5.097 -27.343 1.00 52.53 103 ALA A C 1
ATOM 821 O O . ALA A 1 103 ? 15.786 -6.138 -27.754 1.00 52.53 103 ALA A O 1
ATOM 822 N N . VAL A 1 104 ? 15.178 -3.997 -28.095 1.00 48.22 104 VAL A N 1
ATOM 823 C CA . VAL A 1 104 ? 15.822 -3.844 -29.400 1.00 48.22 104 VAL A CA 1
ATOM 824 C C . VAL A 1 104 ? 17.324 -3.809 -29.133 1.00 48.22 104 VAL A C 1
ATOM 826 O O . VAL A 1 104 ? 17.921 -2.755 -28.929 1.00 48.22 104 VAL A O 1
ATOM 829 N N . ALA A 1 105 ? 17.925 -4.991 -29.023 1.00 53.38 105 ALA A N 1
ATOM 830 C CA . ALA A 1 105 ? 19.360 -5.158 -28.951 1.00 53.38 105 ALA A CA 1
ATOM 831 C C . ALA A 1 105 ? 19.898 -4.874 -30.353 1.00 53.38 105 ALA A C 1
ATOM 833 O O . ALA A 1 105 ? 19.869 -5.736 -31.232 1.00 53.38 105 ALA A O 1
ATOM 834 N N . ASN A 1 106 ? 20.354 -3.644 -30.579 1.00 52.03 106 ASN A N 1
ATOM 835 C CA . ASN A 1 106 ? 21.083 -3.328 -31.796 1.00 52.03 106 ASN A CA 1
ATOM 836 C C . ASN A 1 106 ? 22.465 -3.973 -31.684 1.00 52.03 106 ASN A C 1
ATOM 838 O O . ASN A 1 106 ? 23.360 -3.444 -31.023 1.00 52.03 106 ASN A O 1
ATOM 842 N N . LEU A 1 107 ? 22.629 -5.138 -32.315 1.00 54.69 107 LEU A N 1
ATOM 843 C CA . LEU A 1 107 ? 23.949 -5.700 -32.572 1.00 54.69 107 LEU A CA 1
ATOM 844 C C . LEU A 1 107 ? 24.622 -4.861 -33.659 1.00 54.69 107 LEU A C 1
ATOM 846 O O . LEU A 1 107 ? 24.307 -4.989 -34.842 1.00 54.69 107 LEU A O 1
ATOM 850 N N . SER A 1 108 ? 25.550 -4.001 -33.248 1.0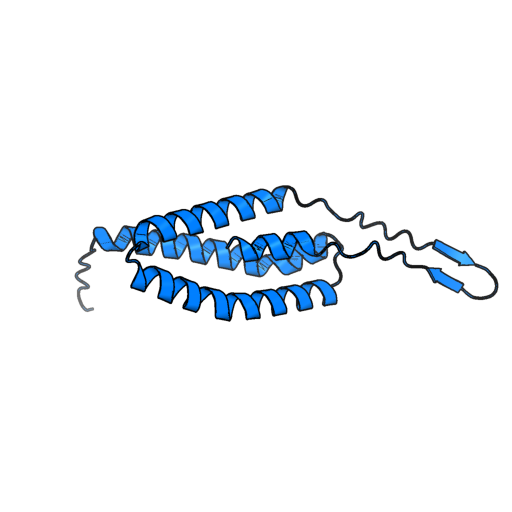0 56.75 108 SER A N 1
ATOM 851 C CA . SER A 1 108 ? 26.434 -3.306 -34.176 1.00 56.75 108 SER A CA 1
ATOM 852 C C . SER A 1 108 ? 27.683 -4.162 -34.376 1.00 56.75 108 SER A C 1
ATOM 854 O O . SER A 1 108 ? 28.469 -4.359 -33.450 1.00 56.75 108 SER A O 1
ATOM 856 N N . CYS A 1 109 ? 27.850 -4.723 -35.573 1.00 56.56 109 CYS A N 1
ATOM 857 C CA . CYS A 1 109 ? 29.056 -5.460 -35.941 1.00 56.56 109 CYS A CA 1
ATOM 858 C C . CYS A 1 109 ? 30.059 -4.502 -36.590 1.00 56.56 109 CYS A C 1
ATOM 860 O O . CYS A 1 109 ? 29.965 -4.241 -37.789 1.00 56.56 109 CYS A O 1
ATOM 862 N N . ASN A 1 110 ? 31.037 -4.010 -35.823 1.00 60.03 110 ASN A N 1
ATOM 863 C CA . ASN A 1 110 ? 32.207 -3.340 -36.391 1.00 60.03 110 ASN A CA 1
ATOM 864 C C . ASN A 1 110 ? 33.476 -3.747 -35.627 1.00 60.03 110 ASN A C 1
ATOM 866 O O . ASN A 1 110 ? 33.818 -3.160 -34.608 1.00 60.03 110 ASN A O 1
ATOM 870 N N . THR A 1 111 ? 34.156 -4.795 -36.107 1.00 67.38 111 THR A N 1
ATOM 871 C CA . THR A 1 111 ? 35.369 -5.448 -35.546 1.00 67.38 111 THR A CA 1
ATOM 872 C C . THR A 1 111 ? 35.286 -6.023 -34.121 1.00 67.38 111 THR A C 1
ATOM 874 O O . THR A 1 111 ? 35.922 -7.039 -33.854 1.00 67.38 111 THR A O 1
ATOM 877 N N . THR A 1 112 ? 34.448 -5.477 -33.244 1.00 62.56 112 THR A N 1
ATOM 878 C CA . THR A 1 112 ? 34.046 -6.029 -31.947 1.00 62.56 112 THR A CA 1
ATOM 879 C C . THR A 1 112 ? 32.520 -6.119 -31.916 1.00 62.56 112 THR A C 1
ATOM 881 O O . THR A 1 112 ? 31.815 -5.256 -32.438 1.00 62.56 112 THR A O 1
ATOM 884 N N . THR A 1 113 ? 31.980 -7.207 -31.368 1.00 62.78 113 THR A N 1
ATOM 885 C CA . THR A 1 113 ? 30.532 -7.354 -31.178 1.00 62.78 113 THR A CA 1
ATOM 886 C C . THR A 1 113 ? 30.126 -6.590 -29.923 1.00 62.78 113 THR A C 1
ATOM 888 O O . THR A 1 113 ? 30.279 -7.107 -28.815 1.00 62.78 113 THR A O 1
ATOM 891 N N . GLU A 1 114 ? 29.635 -5.362 -30.086 1.00 52.97 114 GLU A N 1
ATOM 892 C CA . GLU A 1 114 ? 29.153 -4.538 -28.975 1.00 52.97 114 GLU A CA 1
ATOM 893 C C . GLU A 1 114 ? 27.624 -4.580 -28.904 1.00 52.97 114 GLU A C 1
ATOM 895 O O . GLU A 1 114 ? 26.912 -4.284 -29.867 1.00 52.97 114 GLU A O 1
ATOM 900 N N . LEU A 1 115 ? 27.114 -5.009 -27.750 1.00 54.59 115 LEU A N 1
ATOM 901 C CA . LEU A 1 115 ? 25.691 -5.203 -27.509 1.00 54.59 115 LEU A CA 1
ATOM 902 C C . LEU A 1 115 ? 25.135 -3.939 -26.842 1.00 54.59 115 LEU A C 1
ATOM 904 O O . LEU A 1 115 ? 25.229 -3.766 -25.627 1.00 54.59 115 LEU A O 1
ATOM 908 N N . HIS A 1 116 ? 24.576 -3.037 -27.651 1.00 49.81 116 HIS A N 1
ATOM 909 C CA . HIS A 1 116 ? 23.941 -1.817 -27.158 1.00 49.81 116 HIS A CA 1
ATOM 910 C C . HIS A 1 116 ? 22.526 -2.125 -26.655 1.00 49.81 116 HIS A C 1
ATOM 912 O O . HIS A 1 116 ? 21.589 -2.295 -27.434 1.00 49.81 116 HIS A O 1
ATOM 918 N N . ILE A 1 117 ? 22.373 -2.186 -25.331 1.00 63.19 117 ILE A N 1
ATOM 919 C CA . ILE A 1 117 ? 21.070 -2.275 -24.666 1.00 63.19 117 ILE A CA 1
ATOM 920 C C . ILE A 1 117 ? 20.622 -0.847 -24.341 1.00 63.19 117 ILE A C 1
ATOM 922 O O . ILE A 1 117 ? 21.182 -0.200 -23.455 1.00 63.19 117 ILE A O 1
ATOM 926 N N . CYS A 1 118 ? 19.608 -0.340 -25.043 1.00 56.66 118 CYS A N 1
ATOM 927 C CA . CYS A 1 118 ? 18.951 0.907 -24.657 1.00 56.66 118 CYS A CA 1
ATOM 928 C C . CYS A 1 118 ? 18.028 0.644 -23.463 1.00 56.66 118 CYS A C 1
ATOM 930 O O . CYS A 1 118 ? 16.889 0.211 -23.627 1.00 56.66 118 CYS A O 1
ATOM 932 N N . SER A 1 119 ? 18.522 0.919 -22.255 1.00 51.59 119 SER A N 1
ATOM 933 C CA . SER A 1 119 ? 17.667 1.027 -21.074 1.00 51.59 119 SER A CA 1
ATOM 934 C C . SER A 1 119 ? 16.873 2.329 -21.175 1.00 51.59 119 SER A C 1
ATOM 936 O O . SER A 1 119 ? 17.414 3.416 -20.961 1.00 51.59 119 SER A O 1
ATOM 938 N N . ILE A 1 120 ? 15.604 2.242 -21.577 1.00 53.31 120 ILE A N 1
ATOM 939 C CA . ILE A 1 120 ? 14.683 3.374 -21.460 1.00 53.31 120 ILE A CA 1
ATOM 940 C C . ILE A 1 120 ? 14.479 3.601 -19.965 1.00 53.31 120 ILE A C 1
ATOM 942 O O . ILE A 1 120 ? 13.944 2.742 -19.274 1.00 53.31 120 ILE A O 1
ATOM 946 N N . ASN A 1 121 ? 14.973 4.749 -19.507 1.00 47.97 121 ASN A N 1
ATOM 947 C CA . ASN A 1 121 ? 14.945 5.254 -18.140 1.00 47.97 121 ASN A CA 1
ATOM 948 C C . ASN A 1 121 ? 13.746 4.736 -17.319 1.00 47.97 121 ASN A C 1
ATOM 950 O O . ASN A 1 121 ? 12.590 4.998 -17.657 1.00 47.97 121 ASN A O 1
ATOM 954 N N . ASP A 1 122 ? 14.050 4.030 -16.227 1.00 56.94 122 ASP A N 1
ATOM 955 C CA . ASP A 1 122 ? 13.104 3.488 -15.252 1.00 56.94 122 ASP A CA 1
ATOM 956 C C . ASP A 1 122 ? 12.280 4.617 -14.599 1.00 56.94 122 ASP A C 1
ATOM 958 O O . ASP A 1 122 ? 12.696 5.232 -13.612 1.00 56.94 122 ASP A O 1
ATOM 962 N N . ASP A 1 123 ? 11.086 4.905 -15.126 1.00 50.50 123 ASP A N 1
ATOM 963 C CA . ASP A 1 123 ? 10.158 5.864 -14.514 1.00 50.50 123 ASP A CA 1
ATOM 964 C C . ASP A 1 123 ? 9.471 5.217 -13.289 1.00 50.50 123 ASP A C 1
ATOM 966 O O . ASP A 1 123 ? 8.331 4.745 -13.321 1.00 50.50 123 ASP A O 1
ATOM 970 N N . ILE A 1 124 ? 10.212 5.173 -12.174 1.00 53.44 124 ILE A N 1
ATOM 971 C CA . ILE A 1 124 ? 9.825 4.628 -10.853 1.00 53.44 124 ILE A CA 1
ATOM 972 C C . ILE A 1 124 ? 8.725 5.482 -10.178 1.00 53.44 124 ILE A C 1
ATOM 974 O O . ILE A 1 124 ? 8.229 5.154 -9.094 1.00 53.44 124 ILE A O 1
ATOM 978 N N . ARG A 1 125 ? 8.265 6.567 -10.818 1.00 51.47 125 ARG A N 1
ATOM 979 C CA . ARG A 1 125 ? 7.244 7.469 -10.260 1.00 51.47 125 ARG A CA 1
ATOM 980 C C . ARG A 1 125 ? 5.942 6.757 -9.898 1.00 51.47 125 ARG A C 1
ATOM 982 O O . ARG A 1 125 ? 5.351 7.088 -8.874 1.00 51.47 125 ARG A O 1
ATOM 989 N N . TRP A 1 126 ? 5.517 5.750 -10.656 1.00 48.75 126 TRP A N 1
ATOM 990 C CA . TRP A 1 126 ? 4.227 5.086 -10.428 1.00 48.75 126 TRP A CA 1
ATOM 991 C C . TRP A 1 126 ? 4.163 4.268 -9.131 1.00 48.75 126 TRP A C 1
ATOM 993 O O . TRP A 1 126 ? 3.100 4.174 -8.519 1.00 48.75 126 TRP A O 1
ATOM 1003 N N . VAL A 1 127 ? 5.294 3.734 -8.659 1.00 52.41 127 VAL A N 1
ATOM 1004 C CA . VAL A 1 127 ? 5.339 2.936 -7.420 1.00 52.41 127 VAL A CA 1
ATOM 1005 C C . VAL A 1 127 ? 5.427 3.826 -6.175 1.00 52.41 127 VAL A C 1
ATOM 1007 O O . VAL A 1 127 ? 4.845 3.512 -5.138 1.00 52.41 127 VAL A O 1
ATOM 1010 N N . LEU A 1 128 ? 6.076 4.987 -6.295 1.00 48.03 128 LEU A N 1
ATOM 1011 C CA . LEU A 1 128 ? 6.101 6.023 -5.258 1.00 48.03 128 LEU A CA 1
ATOM 1012 C C . LEU A 1 128 ? 4.703 6.601 -4.983 1.00 48.03 128 LEU A C 1
ATOM 1014 O O . LEU A 1 128 ? 4.333 6.755 -3.820 1.00 48.03 128 LEU A O 1
ATOM 1018 N N . TYR A 1 129 ? 3.891 6.832 -6.022 1.00 51.12 129 TYR A N 1
ATOM 1019 C CA . TYR A 1 129 ? 2.481 7.226 -5.859 1.00 51.12 129 TYR A CA 1
ATOM 1020 C C . TYR A 1 129 ? 1.629 6.139 -5.184 1.00 51.12 129 TYR A C 1
ATOM 1022 O O . TYR A 1 129 ? 0.689 6.459 -4.460 1.00 51.12 129 TYR A O 1
ATOM 1030 N N . TYR A 1 130 ? 1.979 4.864 -5.374 1.00 51.03 130 TYR A N 1
ATOM 1031 C CA . TYR A 1 130 ? 1.280 3.724 -4.779 1.00 51.03 130 TYR A CA 1
ATOM 1032 C C . TYR A 1 130 ? 1.352 3.690 -3.249 1.00 51.03 130 TYR A C 1
ATOM 1034 O O . TYR A 1 130 ? 0.422 3.238 -2.586 1.00 51.03 130 TYR A O 1
ATOM 1042 N N . PHE A 1 131 ? 2.468 4.169 -2.702 1.00 46.09 131 PHE A N 1
ATOM 1043 C CA . PHE A 1 131 ? 2.773 4.128 -1.278 1.00 46.09 131 PHE A CA 1
ATOM 1044 C C . PHE A 1 131 ? 2.536 5.467 -0.570 1.00 46.09 131 PHE A C 1
ATOM 1046 O O . PHE A 1 131 ? 2.183 5.487 0.601 1.00 46.09 131 PHE A O 1
ATOM 1053 N N . LEU A 1 132 ? 2.650 6.599 -1.273 1.00 44.31 132 LEU A N 1
ATOM 1054 C CA . LEU A 1 132 ? 2.269 7.896 -0.699 1.00 44.31 132 LEU A CA 1
ATOM 1055 C C . LEU A 1 132 ? 0.755 8.027 -0.459 1.00 44.31 132 LEU A C 1
ATOM 1057 O O . LEU A 1 132 ? 0.346 8.889 0.315 1.00 44.31 132 LEU A O 1
ATOM 1061 N N . LEU A 1 133 ? -0.067 7.186 -1.097 1.00 42.03 133 LEU A N 1
ATOM 1062 C CA . LEU A 1 133 ? -1.523 7.182 -0.927 1.00 42.03 133 LEU A CA 1
ATOM 1063 C C . LEU A 1 133 ? -2.082 6.022 -0.077 1.00 42.03 133 LEU A C 1
ATOM 1065 O O . LEU A 1 133 ? -3.262 6.086 0.252 1.00 42.03 133 LEU A O 1
ATOM 1069 N N . ALA A 1 134 ? -1.306 4.995 0.293 1.00 43.34 134 ALA A N 1
ATOM 1070 C CA . ALA A 1 134 ? -1.788 3.825 1.052 1.00 43.34 134 ALA A CA 1
ATOM 1071 C C . ALA A 1 134 ? -1.198 3.757 2.469 1.00 43.34 134 ALA A C 1
ATOM 1073 O O . ALA A 1 134 ? -1.978 3.530 3.425 1.00 43.34 134 ALA A O 1
#